Protein AF-A0A7S0FAQ4-F1 (afdb_monomer_lite)

Foldseek 3Di:
DAADEQDPDPPDDFAFFKAFLQAWTAGPPDGHIYGQWDQDPVGIDGSDDDDDDFDDALDPHHDPDADWFKKFFAQQVWWFFFLAPDPPGDTQGTGHHRDIFTFGMTTSQAWTQGPPSSGITHQADPQQGGRIHGPPDPPDDCPVVVVVVSVVSNVPHD

Secondary structure (DSSP, 8-state):
--B-PPPSSTT----EEEEETTSEEEESSSS-EEESEEEETTEEEES----SPPP--S--PPPSS-SPEEEEE--TT-EEEESSSSTTSPEEEEE-TT-EEEEEEEETTSEEEEGGG--EEESEETTTEE-EE----TTSS-HHHHHHHHHHHTTS--

Radius of gyration: 16.44 Å; chains: 1; bounding box: 42×38×45 Å

Sequence (158 aa):
GQRVRPPEHRGATVVAEAETFDGWVRLAHEPGWMLRVWQKKEGPEALLAPQGDMEKLATVELSDTPGPRRFEVVSRSGVEVRAAPCASAKVRGRRDFGEGIFAESQTYDGWVRLVGGEGWVSSYSPQEGPLLLSPLFEQRGGWREQRALAMSALRSGP

Organism: NCBI:txid73915

Structure (mmCIF, N/CA/C/O backbone):
data_AF-A0A7S0FAQ4-F1
#
_entry.id   AF-A0A7S0FAQ4-F1
#
loop_
_atom_site.group_PDB
_atom_site.id
_atom_site.type_symbol
_atom_site.label_atom_id
_atom_site.label_alt_id
_atom_site.label_comp_id
_atom_site.label_asym_id
_atom_site.label_entity_id
_atom_site.label_seq_id
_atom_site.pdbx_PDB_ins_code
_atom_site.Cartn_x
_atom_site.Cartn_y
_atom_site.Cartn_z
_atom_site.occupancy
_atom_site.B_iso_or_equiv
_atom_site.auth_seq_id
_atom_site.auth_comp_id
_atom_site.auth_asym_id
_atom_site.auth_atom_id
_atom_site.pdbx_PDB_model_num
ATOM 1 N N . GLY A 1 1 ? 2.545 -16.641 -7.846 1.00 54.47 1 GLY A N 1
ATOM 2 C CA . GLY A 1 1 ? 1.898 -16.216 -9.103 1.00 54.47 1 GLY A CA 1
ATOM 3 C C . GLY A 1 1 ? 2.882 -16.358 -10.243 1.00 54.47 1 GLY A C 1
ATOM 4 O O . GLY A 1 1 ? 4.080 -16.282 -9.991 1.00 54.47 1 GLY A O 1
ATOM 5 N N . GLN A 1 2 ? 2.397 -16.601 -11.459 1.00 67.62 2 GLN A N 1
ATOM 6 C CA . GLN A 1 2 ? 3.233 -16.694 -12.657 1.00 67.62 2 GLN A CA 1
ATOM 7 C C . GLN A 1 2 ? 3.878 -15.328 -12.946 1.00 67.62 2 GLN A C 1
ATOM 9 O O . GLN A 1 2 ? 3.203 -14.300 -12.906 1.00 67.62 2 GLN A O 1
ATOM 14 N N . ARG A 1 3 ? 5.196 -15.307 -13.164 1.00 77.62 3 ARG A N 1
ATOM 15 C CA . ARG A 1 3 ? 5.940 -14.105 -13.569 1.00 77.62 3 ARG A CA 1
ATOM 16 C C . ARG A 1 3 ? 5.912 -14.032 -15.090 1.00 77.62 3 ARG A C 1
ATOM 18 O O . ARG A 1 3 ? 6.248 -15.020 -15.742 1.00 77.62 3 ARG A O 1
ATOM 25 N N . VAL A 1 4 ? 5.497 -12.898 -15.635 1.00 70.38 4 VAL A N 1
ATOM 26 C CA . VAL A 1 4 ? 5.316 -12.698 -17.076 1.00 70.38 4 VAL A CA 1
ATOM 27 C C . VAL A 1 4 ? 6.443 -11.812 -17.594 1.00 70.38 4 VAL A C 1
ATOM 29 O O . VAL A 1 4 ? 6.943 -10.934 -16.885 1.00 70.38 4 VAL A O 1
ATOM 32 N N . ARG A 1 5 ? 6.892 -12.078 -18.822 1.00 64.38 5 ARG A N 1
ATOM 33 C CA . ARG A 1 5 ? 7.852 -11.205 -19.502 1.00 64.38 5 ARG A CA 1
ATOM 34 C C . ARG A 1 5 ? 7.191 -9.849 -19.809 1.00 64.38 5 ARG A C 1
ATOM 36 O O . ARG A 1 5 ? 5.973 -9.803 -19.966 1.00 64.38 5 ARG A O 1
ATOM 43 N N . PRO A 1 6 ? 7.967 -8.754 -19.899 1.00 62.59 6 PRO A N 1
ATOM 44 C CA . PRO A 1 6 ? 7.456 -7.480 -20.400 1.00 62.59 6 PRO A CA 1
ATOM 45 C C . PRO A 1 6 ? 6.808 -7.654 -21.787 1.00 62.59 6 PRO A C 1
ATOM 47 O O . PRO A 1 6 ? 7.184 -8.592 -22.498 1.00 62.59 6 PRO A O 1
ATOM 50 N N . PRO A 1 7 ? 5.879 -6.770 -22.195 1.00 62.28 7 PRO A N 1
ATOM 51 C CA . PRO A 1 7 ? 5.237 -6.849 -23.501 1.00 62.28 7 PRO A CA 1
ATOM 52 C C . PRO A 1 7 ? 6.292 -6.844 -24.610 1.00 62.28 7 PRO A C 1
ATOM 54 O O . PRO A 1 7 ? 7.263 -6.088 -24.546 1.00 62.28 7 PRO A O 1
ATOM 57 N N . GLU A 1 8 ? 6.091 -7.657 -25.648 1.00 55.03 8 GLU A N 1
ATOM 58 C CA . GLU A 1 8 ? 7.028 -7.762 -26.779 1.00 55.03 8 GLU A CA 1
ATOM 59 C C . GLU A 1 8 ? 7.087 -6.476 -27.629 1.00 55.03 8 GLU A C 1
ATOM 61 O O . GLU A 1 8 ? 7.985 -6.306 -28.457 1.00 55.03 8 GLU A O 1
ATOM 66 N N . HIS A 1 9 ? 6.173 -5.527 -27.396 1.00 62.53 9 HIS A N 1
ATOM 67 C CA . HIS A 1 9 ? 6.084 -4.261 -28.115 1.00 62.53 9 HIS A CA 1
ATOM 68 C C . HIS A 1 9 ? 6.223 -3.064 -27.167 1.00 62.53 9 HIS A C 1
ATOM 70 O O . HIS A 1 9 ? 5.417 -2.865 -26.255 1.00 62.53 9 HIS A O 1
ATOM 76 N N . ARG A 1 10 ? 7.237 -2.222 -27.412 1.00 70.81 10 ARG A N 1
ATOM 77 C CA . ARG A 1 10 ? 7.352 -0.909 -26.760 1.00 70.81 10 ARG A CA 1
ATOM 78 C C . ARG A 1 10 ? 6.117 -0.066 -27.094 1.00 70.81 10 ARG A C 1
ATOM 80 O O . ARG A 1 10 ? 5.734 0.016 -28.256 1.00 70.81 10 ARG A O 1
ATOM 87 N N . GLY A 1 11 ? 5.540 0.579 -26.081 1.00 76.38 11 GLY A N 1
ATOM 88 C CA . GLY A 1 11 ? 4.360 1.439 -26.228 1.00 76.38 11 GLY A CA 1
ATOM 89 C C . GLY A 1 11 ? 3.013 0.743 -26.009 1.00 76.38 11 GLY A C 1
ATOM 90 O O . GLY A 1 11 ? 1.984 1.395 -26.144 1.00 76.38 11 GLY A O 1
ATOM 91 N N . ALA A 1 12 ? 2.996 -0.547 -25.656 1.00 83.69 12 ALA A N 1
ATOM 92 C CA . ALA A 1 12 ? 1.770 -1.220 -25.235 1.00 83.69 12 ALA A CA 1
ATOM 93 C C . ALA A 1 12 ? 1.288 -0.704 -23.865 1.00 83.69 12 ALA A C 1
ATOM 95 O O . ALA A 1 12 ? 2.084 -0.549 -22.937 1.00 83.69 12 ALA A O 1
ATOM 96 N N . THR A 1 13 ? -0.022 -0.488 -23.733 1.00 86.62 13 THR A N 1
ATOM 97 C CA . THR A 1 13 ? -0.674 -0.152 -22.460 1.00 86.62 13 THR A CA 1
ATOM 98 C C . THR A 1 13 ? -1.143 -1.426 -21.767 1.00 86.62 13 THR A C 1
ATOM 100 O O . THR A 1 13 ? -1.703 -2.318 -22.403 1.00 86.62 13 THR A O 1
ATOM 103 N N . VAL A 1 14 ? -0.950 -1.494 -20.450 1.00 87.62 14 VAL A N 1
ATOM 104 C CA . VAL A 1 14 ? -1.464 -2.570 -19.597 1.00 87.62 14 VAL A CA 1
ATOM 105 C C . VAL A 1 14 ? -2.336 -1.988 -18.491 1.00 87.62 14 VAL A C 1
ATOM 107 O O . VAL A 1 14 ? -2.107 -0.865 -18.044 1.00 87.62 14 VAL A O 1
ATOM 110 N N . VAL A 1 15 ? -3.325 -2.759 -18.036 1.00 89.50 15 VAL A N 1
ATOM 111 C CA . VAL A 1 15 ? -4.159 -2.392 -16.885 1.00 89.50 15 VAL A CA 1
ATOM 112 C C . VAL A 1 15 ? -3.638 -3.120 -15.656 1.00 89.50 15 VAL A C 1
ATOM 114 O O . VAL A 1 15 ? -3.585 -4.352 -15.625 1.00 89.50 15 VAL A O 1
ATOM 117 N N . ALA A 1 16 ? -3.249 -2.346 -14.651 1.00 90.06 16 ALA A N 1
ATOM 118 C CA . ALA A 1 16 ? -2.676 -2.828 -13.408 1.00 90.06 16 ALA A CA 1
ATOM 119 C C . ALA A 1 16 ? -3.664 -2.657 -12.248 1.00 90.06 16 ALA A C 1
ATOM 121 O O . ALA A 1 16 ? -4.361 -1.650 -12.178 1.00 90.06 16 ALA A O 1
ATOM 122 N N . GLU A 1 17 ? -3.712 -3.625 -11.331 1.00 91.56 17 GLU A N 1
ATOM 123 C CA . GLU A 1 17 ? -4.584 -3.560 -10.143 1.00 91.56 17 GLU A CA 1
ATOM 124 C C . GLU A 1 17 ? -3.811 -3.368 -8.834 1.00 91.56 17 GLU A C 1
ATOM 126 O O . GLU A 1 17 ? -4.325 -2.788 -7.879 1.00 91.56 17 GLU A O 1
ATOM 131 N N . ALA A 1 18 ? -2.566 -3.836 -8.783 1.00 91.12 18 ALA A N 1
ATOM 132 C CA . ALA A 1 18 ? -1.730 -3.746 -7.599 1.00 91.12 18 ALA A CA 1
ATOM 133 C C . ALA A 1 18 ? -0.251 -3.734 -7.966 1.00 91.12 18 ALA A C 1
ATOM 135 O O . ALA A 1 18 ? 0.142 -4.217 -9.028 1.00 91.12 18 ALA A O 1
ATOM 136 N N . GLU A 1 19 ? 0.572 -3.262 -7.043 1.00 91.00 19 GLU A N 1
ATOM 137 C CA . GLU A 1 19 ? 2.018 -3.366 -7.118 1.00 91.00 19 GLU A CA 1
ATOM 138 C C . GLU A 1 19 ? 2.626 -3.801 -5.786 1.00 91.00 19 GLU A C 1
ATOM 140 O O . GLU A 1 19 ? 2.159 -3.438 -4.706 1.00 91.00 19 GLU A O 1
ATOM 145 N N . THR A 1 20 ? 3.672 -4.614 -5.854 1.00 90.25 20 THR A N 1
ATOM 146 C CA . THR A 1 20 ? 4.544 -4.884 -4.717 1.00 90.25 20 THR A CA 1
ATOM 147 C C . THR A 1 20 ? 5.548 -3.752 -4.549 1.00 90.25 20 THR A C 1
ATOM 149 O O . THR A 1 20 ? 5.889 -3.020 -5.481 1.00 90.25 20 THR A O 1
ATOM 152 N N . PHE A 1 21 ? 6.087 -3.638 -3.341 1.00 87.56 21 PHE A N 1
ATOM 153 C CA . PHE A 1 21 ? 7.039 -2.583 -3.001 1.00 87.56 21 PHE A CA 1
ATOM 154 C C . PHE A 1 21 ? 8.446 -2.769 -3.590 1.00 87.56 21 PHE A C 1
ATOM 156 O O . PHE A 1 21 ? 9.247 -1.834 -3.564 1.00 87.56 21 PHE A O 1
ATOM 163 N N . ASP A 1 22 ? 8.726 -3.953 -4.136 1.00 80.62 22 ASP A N 1
ATOM 164 C CA . ASP A 1 22 ? 9.930 -4.298 -4.896 1.00 80.62 22 ASP A CA 1
ATOM 165 C C . ASP A 1 22 ? 9.720 -4.194 -6.420 1.00 80.62 22 ASP A C 1
ATOM 167 O O . ASP A 1 22 ? 10.543 -4.664 -7.203 1.00 80.62 22 ASP A O 1
ATOM 171 N N . GLY A 1 23 ? 8.632 -3.549 -6.856 1.00 84.94 23 GLY A N 1
ATOM 172 C CA . GLY A 1 23 ? 8.461 -3.121 -8.243 1.00 84.94 23 GLY A CA 1
ATOM 173 C C . GLY A 1 23 ? 7.836 -4.155 -9.171 1.00 84.94 23 GLY A C 1
ATOM 174 O O . GLY A 1 23 ? 8.022 -4.050 -10.384 1.00 84.94 23 GLY A O 1
ATOM 175 N N . TRP A 1 24 ? 7.083 -5.129 -8.656 1.00 88.25 24 TRP A N 1
ATOM 176 C CA . TRP A 1 24 ? 6.226 -5.977 -9.485 1.00 88.25 24 TRP A CA 1
ATOM 177 C C . TRP A 1 24 ? 4.813 -5.420 -9.540 1.00 88.25 24 TRP A C 1
ATOM 179 O O . TRP A 1 24 ? 4.257 -5.013 -8.533 1.00 88.25 24 TRP A O 1
ATOM 189 N N . VAL A 1 25 ? 4.203 -5.468 -10.712 1.00 90.31 25 VAL A N 1
ATOM 190 C CA . VAL A 1 25 ? 2.846 -5.009 -10.986 1.00 90.31 25 VAL A CA 1
ATOM 191 C C . VAL A 1 25 ? 1.985 -6.201 -11.358 1.00 90.31 25 VAL A C 1
ATOM 193 O O . VAL A 1 25 ? 2.372 -7.021 -12.192 1.00 90.31 25 VAL A O 1
ATOM 196 N N . ARG A 1 26 ? 0.813 -6.303 -10.742 1.00 91.38 26 ARG A N 1
ATOM 197 C CA . ARG A 1 26 ? -0.200 -7.303 -11.056 1.00 91.38 26 ARG A CA 1
ATOM 198 C C . ARG A 1 26 ? -1.160 -6.762 -12.105 1.00 91.38 26 ARG A C 1
ATOM 200 O O . ARG A 1 26 ? -1.696 -5.666 -11.949 1.00 91.38 26 ARG A O 1
ATOM 207 N N . LEU A 1 27 ? -1.390 -7.554 -13.146 1.00 90.88 27 LEU A N 1
ATOM 208 C CA . LEU A 1 27 ? -2.299 -7.212 -14.238 1.00 90.88 27 LEU A CA 1
ATOM 209 C C . LEU A 1 27 ? -3.754 -7.510 -13.836 1.00 90.88 27 LEU A C 1
ATOM 211 O O . LEU A 1 27 ? -4.022 -8.526 -13.196 1.00 90.88 27 LEU A O 1
ATOM 215 N N . ALA A 1 28 ? -4.688 -6.635 -14.216 1.00 87.50 28 ALA A N 1
ATOM 216 C CA . ALA A 1 28 ? -6.100 -6.734 -13.825 1.00 87.50 28 ALA A CA 1
ATOM 217 C C . ALA A 1 28 ? -6.878 -7.815 -14.602 1.00 87.50 28 ALA A C 1
ATOM 219 O O . ALA A 1 28 ? -7.790 -8.446 -14.071 1.00 87.50 28 ALA A O 1
ATOM 220 N N . HIS A 1 29 ? -6.531 -8.034 -15.874 1.00 83.31 29 HIS A N 1
ATOM 221 C CA . HIS A 1 29 ? -7.268 -8.937 -16.774 1.00 83.31 29 HIS A CA 1
ATOM 222 C C . HIS A 1 29 ? -6.503 -10.209 -17.134 1.00 83.31 29 HIS A C 1
ATOM 224 O O . HIS A 1 29 ? -7.071 -11.130 -17.716 1.00 83.31 29 HIS A O 1
ATOM 230 N N . GLU A 1 30 ? -5.225 -10.275 -16.769 1.00 80.69 30 GLU A N 1
ATOM 231 C CA . GLU A 1 30 ? -4.354 -11.393 -17.093 1.00 80.69 30 GLU A CA 1
ATOM 232 C C . GLU A 1 30 ? -3.707 -11.933 -15.817 1.00 80.69 30 GLU A C 1
ATOM 234 O O . GLU A 1 30 ? -3.218 -11.162 -14.987 1.00 80.69 30 GLU A O 1
ATOM 239 N N . PRO A 1 31 ? -3.676 -13.260 -15.623 1.00 79.88 31 PRO A N 1
ATOM 240 C CA . PRO A 1 31 ? -2.968 -13.831 -14.495 1.00 79.88 31 PRO A CA 1
ATOM 241 C C . PRO A 1 31 ? -1.470 -13.579 -14.667 1.00 79.88 31 PRO A C 1
ATOM 243 O O . PRO A 1 31 ? -0.818 -14.175 -15.521 1.00 79.88 31 PRO A O 1
ATOM 246 N N . GLY A 1 32 ? -0.896 -12.722 -13.827 1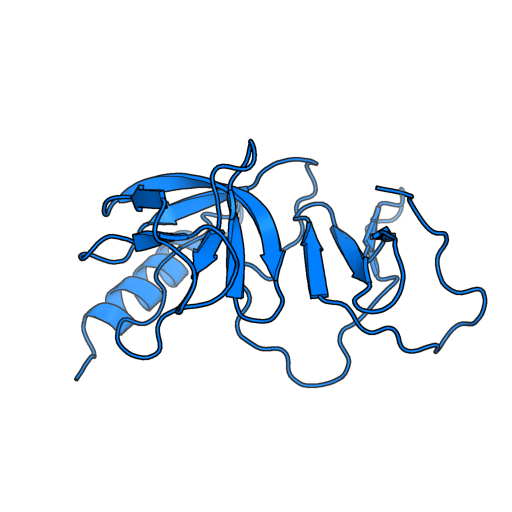.00 87.25 32 GLY A N 1
ATOM 247 C CA . GLY A 1 32 ? 0.533 -12.484 -13.915 1.00 87.25 32 GLY A CA 1
ATOM 248 C C . GLY A 1 32 ? 1.049 -11.314 -13.107 1.00 87.25 32 GLY A C 1
ATOM 249 O O . GLY A 1 32 ? 0.301 -10.438 -12.676 1.00 87.25 32 GLY A O 1
ATOM 250 N N . TRP A 1 33 ? 2.366 -11.328 -12.931 1.00 89.38 33 TRP A N 1
ATOM 251 C CA . TRP A 1 33 ? 3.139 -10.199 -12.437 1.00 89.38 33 TRP A CA 1
ATOM 252 C C . TRP A 1 33 ? 4.143 -9.765 -13.496 1.00 89.38 33 TRP A C 1
ATOM 254 O O . TRP A 1 33 ? 4.838 -10.608 -14.067 1.00 89.38 33 TRP A O 1
ATOM 264 N N . MET A 1 34 ? 4.244 -8.462 -13.711 1.00 90.00 34 MET A N 1
ATOM 265 C CA . MET A 1 34 ? 5.180 -7.820 -14.622 1.00 90.00 34 MET A CA 1
ATOM 266 C C . MET A 1 34 ? 6.093 -6.885 -13.839 1.00 90.00 34 MET A C 1
ATOM 268 O O . MET A 1 34 ? 5.666 -6.257 -12.879 1.00 90.00 34 MET A O 1
ATOM 272 N N . LEU A 1 35 ? 7.357 -6.781 -14.230 1.00 88.12 35 LEU A N 1
ATOM 273 C CA . LEU A 1 35 ? 8.288 -5.885 -13.558 1.00 88.12 35 LEU A CA 1
ATOM 274 C C . LEU A 1 35 ? 8.054 -4.436 -14.023 1.00 88.12 35 LEU A C 1
ATOM 276 O O . LEU A 1 35 ? 8.088 -4.164 -15.221 1.00 88.12 35 LEU A O 1
ATOM 280 N N . ARG A 1 36 ? 7.828 -3.511 -13.085 1.00 85.44 36 ARG A 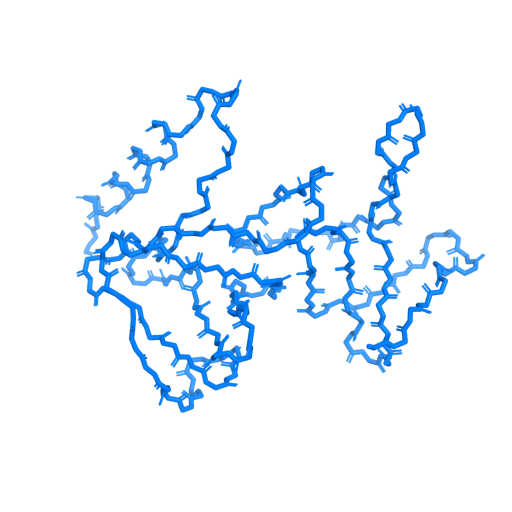N 1
ATOM 281 C CA . ARG A 1 36 ? 7.717 -2.061 -13.331 1.00 85.44 36 ARG A CA 1
ATOM 282 C C . ARG A 1 36 ? 9.079 -1.403 -13.427 1.00 85.44 36 ARG A C 1
ATOM 284 O O . ARG A 1 36 ? 9.248 -0.505 -14.244 1.00 85.44 36 ARG A O 1
ATOM 291 N N . VAL A 1 37 ? 10.032 -1.832 -12.603 1.00 81.94 37 VAL A N 1
ATOM 292 C CA . VAL A 1 37 ? 11.398 -1.298 -12.592 1.00 81.94 37 VAL A CA 1
ATOM 293 C C . VAL A 1 37 ? 12.403 -2.431 -12.594 1.00 81.94 37 VAL A C 1
ATOM 295 O O . VAL A 1 37 ? 12.385 -3.303 -11.729 1.00 81.94 37 VAL A O 1
ATOM 298 N N . TRP A 1 38 ? 13.307 -2.395 -13.563 1.00 80.88 38 TRP A N 1
ATOM 299 C CA . TRP A 1 38 ? 14.442 -3.293 -13.631 1.00 80.88 38 TRP A CA 1
ATOM 300 C C . TRP A 1 38 ? 15.651 -2.656 -12.957 1.00 80.88 38 TRP A C 1
ATOM 302 O O . TRP A 1 38 ? 16.195 -1.667 -13.434 1.00 80.88 38 TRP A O 1
ATOM 312 N N . GLN A 1 39 ? 16.115 -3.269 -11.872 1.00 78.56 39 GLN A N 1
ATOM 313 C CA . GLN A 1 39 ? 17.403 -2.950 -11.263 1.00 78.56 39 GLN A CA 1
ATOM 314 C C . GLN A 1 39 ? 18.562 -3.488 -12.124 1.00 78.56 39 GLN A C 1
ATOM 316 O O . GLN A 1 39 ? 18.828 -4.694 -12.136 1.00 78.56 39 GLN A O 1
ATOM 321 N N . LYS A 1 40 ? 19.231 -2.609 -12.880 1.00 80.00 40 LYS A N 1
ATOM 322 C CA . LYS A 1 40 ? 20.447 -2.923 -13.650 1.00 80.00 40 LYS A CA 1
ATOM 323 C C . LYS A 1 40 ? 21.693 -2.432 -12.909 1.00 80.00 40 LYS A C 1
ATOM 325 O O . LYS A 1 40 ? 21.595 -1.678 -11.946 1.00 80.00 40 LYS A O 1
ATOM 330 N N . LYS A 1 41 ? 22.885 -2.842 -13.363 1.00 80.44 41 LYS A N 1
ATOM 331 C CA . LYS A 1 41 ? 24.158 -2.372 -12.778 1.00 80.44 41 LYS A CA 1
ATOM 332 C C . LYS A 1 41 ? 24.330 -0.857 -12.920 1.00 80.44 41 LYS A C 1
ATOM 334 O O . LYS A 1 41 ? 24.945 -0.232 -12.067 1.00 80.44 41 LYS A O 1
ATOM 339 N N . GLU A 1 42 ? 23.784 -0.292 -13.991 1.00 85.25 42 GLU A N 1
ATOM 340 C CA . GLU A 1 42 ? 23.845 1.126 -14.345 1.00 85.25 42 GLU A CA 1
ATOM 341 C C . GLU A 1 42 ? 22.788 1.971 -13.609 1.00 85.25 42 GLU A C 1
ATOM 343 O O . GLU A 1 42 ? 22.806 3.196 -13.709 1.00 85.25 42 GLU A O 1
ATOM 348 N N . GLY A 1 43 ? 21.878 1.325 -12.872 1.00 74.62 43 GLY A N 1
ATOM 349 C CA . GLY A 1 43 ? 20.782 1.955 -12.142 1.00 74.62 43 GLY A CA 1
ATOM 350 C C . GLY A 1 43 ? 19.409 1.353 -12.467 1.00 74.62 43 GLY A C 1
ATOM 351 O O . GLY A 1 43 ? 19.298 0.435 -13.288 1.00 74.62 43 GLY A O 1
ATOM 352 N N . PRO A 1 44 ? 18.346 1.849 -11.812 1.00 77.88 44 PRO A N 1
ATOM 353 C CA . PRO A 1 44 ? 16.980 1.421 -12.083 1.00 77.88 44 PRO A CA 1
ATOM 354 C C . PRO A 1 44 ? 16.500 1.918 -13.455 1.00 77.88 44 PRO A C 1
ATOM 356 O O . PRO A 1 44 ? 16.593 3.102 -13.772 1.00 77.88 44 PRO A O 1
ATOM 359 N N . GLU A 1 45 ? 15.923 1.023 -14.254 1.00 82.94 45 GLU A N 1
ATOM 360 C CA . GLU A 1 45 ? 15.224 1.343 -15.500 1.00 82.94 45 GLU A CA 1
ATOM 361 C C . GLU A 1 45 ? 13.721 1.115 -15.323 1.00 82.94 45 GLU A C 1
ATOM 363 O O . GLU A 1 45 ? 13.282 0.003 -15.022 1.00 82.94 45 GLU A O 1
ATOM 368 N N . ALA A 1 46 ? 12.914 2.156 -15.535 1.00 82.56 46 ALA A N 1
ATOM 369 C CA . ALA A 1 46 ? 11.463 2.019 -15.555 1.00 82.56 46 ALA A CA 1
ATOM 370 C C . ALA A 1 46 ? 11.007 1.301 -16.837 1.00 82.56 46 ALA A C 1
ATOM 372 O O . ALA A 1 46 ? 11.219 1.787 -17.945 1.00 82.56 46 ALA A O 1
ATOM 373 N N . LEU A 1 47 ? 10.363 0.147 -16.669 1.00 85.25 47 LEU A N 1
ATOM 374 C CA . LEU A 1 47 ? 9.727 -0.635 -17.731 1.00 85.25 47 LEU A CA 1
ATOM 375 C C . LEU A 1 47 ? 8.260 -0.247 -17.927 1.00 85.25 47 LEU A C 1
ATOM 377 O O . LEU A 1 47 ? 7.744 -0.338 -19.037 1.00 85.25 47 LEU A O 1
ATOM 381 N N . LEU A 1 48 ? 7.602 0.187 -16.850 1.00 84.94 48 LEU A N 1
ATOM 382 C CA . LEU A 1 48 ? 6.240 0.702 -16.869 1.00 84.94 48 LEU A CA 1
ATOM 383 C C . LEU A 1 48 ? 6.219 2.096 -16.246 1.00 84.94 48 LEU A C 1
ATOM 385 O O . LEU A 1 48 ? 6.806 2.332 -15.186 1.00 84.94 48 LEU A O 1
ATOM 389 N N . ALA A 1 49 ? 5.499 3.000 -16.896 1.00 83.06 49 ALA A N 1
ATOM 390 C CA . ALA A 1 49 ? 5.187 4.319 -16.378 1.00 83.06 49 ALA A CA 1
ATOM 391 C C . ALA A 1 49 ? 3.663 4.473 -16.316 1.00 83.06 49 ALA A C 1
ATOM 393 O O . ALA A 1 49 ? 2.966 3.943 -17.186 1.00 83.06 49 ALA A O 1
ATOM 394 N N . PRO A 1 50 ? 3.134 5.169 -15.300 1.00 83.19 50 PRO A N 1
ATOM 395 C CA . PRO A 1 50 ? 1.712 5.446 -15.253 1.00 83.19 50 PRO A CA 1
ATOM 396 C C . PRO A 1 50 ? 1.281 6.344 -16.404 1.00 83.19 50 PRO A C 1
ATOM 398 O O . PRO A 1 50 ? 2.011 7.243 -16.823 1.00 83.19 50 PRO A O 1
ATOM 401 N N . GLN A 1 51 ? 0.074 6.091 -16.898 1.00 84.00 51 GLN A N 1
ATOM 402 C CA . GLN A 1 51 ? -0.552 6.895 -17.932 1.00 84.00 51 GLN A CA 1
ATOM 403 C C . GLN A 1 51 ? -1.596 7.811 -17.281 1.00 84.00 51 GLN A C 1
ATOM 405 O O . GLN A 1 51 ? -2.653 7.342 -16.873 1.00 84.00 51 GLN A O 1
ATOM 410 N N . GLY A 1 52 ? -1.297 9.111 -17.207 1.00 79.50 52 GLY A N 1
ATOM 411 C CA . GLY A 1 52 ? -2.172 10.124 -16.606 1.00 79.50 52 GLY A CA 1
ATOM 412 C C . GLY A 1 52 ? -1.918 10.366 -15.116 1.00 79.50 52 GLY A C 1
ATOM 413 O O . GLY A 1 52 ? -0.889 9.957 -14.573 1.00 79.50 52 GLY A O 1
ATOM 414 N N . ASP A 1 53 ? -2.861 11.059 -14.478 1.00 71.94 53 ASP A N 1
ATOM 415 C CA . ASP A 1 53 ? -2.813 11.344 -13.046 1.00 71.94 53 ASP A CA 1
ATOM 416 C C . ASP A 1 53 ? -3.122 10.075 -12.246 1.00 71.94 53 ASP A C 1
ATOM 418 O O . ASP A 1 53 ? -4.094 9.369 -12.516 1.00 71.94 53 ASP A O 1
ATOM 422 N N . MET A 1 54 ? -2.280 9.781 -11.258 1.00 67.56 54 MET A N 1
ATOM 423 C CA . MET A 1 54 ? -2.452 8.631 -10.375 1.00 67.56 54 MET A CA 1
ATOM 424 C C . MET A 1 54 ? -3.072 9.073 -9.051 1.00 67.56 54 MET A C 1
ATOM 426 O O . MET A 1 54 ? -2.697 10.112 -8.500 1.00 67.56 54 MET A O 1
ATOM 430 N N . GLU A 1 55 ? -3.992 8.268 -8.518 1.00 68.44 55 GLU A N 1
ATOM 431 C CA . GLU A 1 55 ? -4.493 8.459 -7.158 1.00 68.44 55 GLU A CA 1
ATOM 432 C C . GLU A 1 55 ? -3.370 8.346 -6.112 1.00 68.44 55 GLU A C 1
ATOM 434 O O . GLU A 1 55 ? -2.259 7.871 -6.373 1.00 68.44 55 GLU A O 1
ATOM 439 N N . LYS A 1 56 ? -3.648 8.829 -4.896 1.00 67.62 56 LYS A N 1
ATOM 440 C CA . LYS A 1 56 ? -2.675 8.849 -3.800 1.00 67.62 56 LYS A CA 1
ATOM 441 C C . LYS A 1 56 ? -2.377 7.428 -3.320 1.00 67.62 56 LYS A C 1
ATOM 443 O O . LYS A 1 56 ? -3.083 6.889 -2.473 1.00 67.62 56 LYS A O 1
ATOM 448 N N . LEU A 1 57 ? -1.285 6.863 -3.822 1.00 77.62 57 LEU A N 1
ATOM 449 C CA . LEU A 1 57 ? -0.719 5.615 -3.322 1.00 77.62 57 LEU A CA 1
ATOM 450 C C . LEU A 1 57 ? -0.264 5.736 -1.864 1.00 77.62 57 LEU A C 1
ATOM 452 O O . LEU A 1 57 ? 0.143 6.808 -1.409 1.00 77.62 57 LEU A O 1
ATOM 456 N N . ALA A 1 58 ? -0.255 4.605 -1.154 1.00 77.44 58 ALA A N 1
ATOM 457 C CA . ALA A 1 58 ? 0.264 4.529 0.211 1.00 77.44 58 ALA A CA 1
ATOM 458 C C . ALA A 1 58 ? 1.763 4.869 0.274 1.00 77.44 58 ALA A C 1
ATOM 460 O O . ALA A 1 58 ? 2.239 5.457 1.246 1.00 77.44 58 ALA A O 1
ATOM 461 N N . THR A 1 59 ? 2.508 4.520 -0.775 1.00 79.00 59 THR A N 1
ATOM 462 C CA . THR A 1 59 ? 3.838 5.057 -1.064 1.00 79.00 59 THR A CA 1
ATOM 463 C C . THR A 1 59 ? 4.109 5.011 -2.565 1.00 79.00 59 THR A C 1
ATOM 465 O O . THR A 1 59 ? 3.761 4.045 -3.232 1.00 79.00 59 THR A O 1
ATOM 468 N N . VAL A 1 60 ? 4.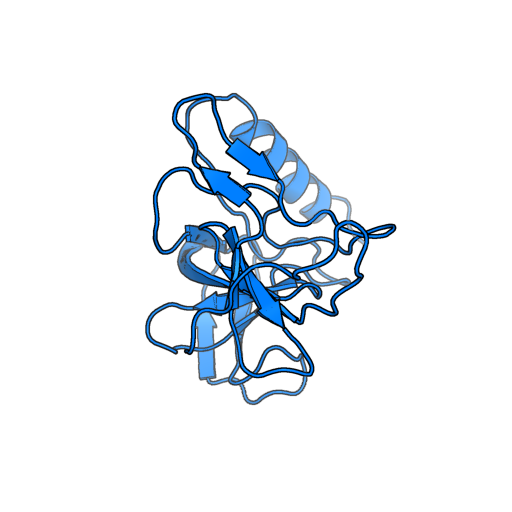731 6.052 -3.116 1.00 67.25 60 VAL A N 1
ATOM 469 C CA . VAL A 1 60 ? 5.150 6.084 -4.531 1.00 67.25 60 VAL A CA 1
ATOM 470 C C . VAL A 1 60 ? 6.574 5.560 -4.732 1.00 67.25 60 VAL A C 1
ATOM 472 O O . VAL A 1 60 ? 7.012 5.363 -5.866 1.00 67.25 60 VAL A O 1
ATOM 475 N N . GLU A 1 61 ? 7.312 5.354 -3.641 1.00 70.44 61 GLU A N 1
ATOM 476 C CA . GLU A 1 61 ? 8.725 4.999 -3.684 1.00 70.44 61 GLU A CA 1
ATOM 477 C C . GLU A 1 61 ? 8.908 3.482 -3.751 1.00 70.44 61 GLU A C 1
ATOM 479 O O . GLU A 1 61 ? 8.337 2.714 -2.969 1.00 70.44 61 GLU A O 1
ATOM 484 N N . LEU A 1 62 ? 9.785 3.039 -4.647 1.00 67.88 62 LEU A N 1
ATOM 485 C CA . LEU A 1 62 ? 10.232 1.650 -4.709 1.00 67.88 62 LEU A CA 1
ATOM 486 C C . LEU A 1 62 ? 11.369 1.415 -3.721 1.00 67.88 62 LEU A C 1
ATOM 488 O O . LEU A 1 62 ? 12.108 2.336 -3.378 1.00 67.88 62 LEU A O 1
ATOM 492 N N . SER A 1 63 ? 11.441 0.202 -3.177 1.00 67.00 63 SER A N 1
ATOM 493 C CA . SER A 1 63 ? 12.514 -0.158 -2.257 1.00 67.00 63 SER A CA 1
ATOM 494 C C . SER A 1 63 ? 13.632 -0.808 -3.049 1.00 67.00 63 SER A C 1
ATOM 496 O O . SER A 1 63 ? 13.380 -1.725 -3.827 1.00 67.00 63 SER A O 1
ATOM 498 N N . ASP A 1 64 ? 14.867 -0.382 -2.801 1.00 65.62 64 ASP A N 1
ATOM 499 C CA . ASP A 1 64 ? 16.048 -1.082 -3.316 1.00 65.62 64 ASP A CA 1
ATOM 500 C C . ASP A 1 64 ? 16.233 -2.445 -2.629 1.00 65.62 64 ASP A C 1
ATOM 502 O O . ASP A 1 64 ? 16.944 -3.318 -3.128 1.00 65.62 64 ASP A O 1
ATOM 506 N N . THR A 1 65 ? 15.570 -2.647 -1.485 1.00 65.81 65 THR A N 1
ATOM 507 C CA . THR A 1 65 ? 15.553 -3.912 -0.756 1.00 65.81 65 THR A CA 1
ATOM 508 C C . THR A 1 65 ? 14.241 -4.655 -1.002 1.00 65.81 65 THR A C 1
ATOM 510 O O . THR A 1 65 ? 13.176 -4.129 -0.669 1.00 65.81 65 THR A O 1
ATOM 513 N N . PRO A 1 66 ? 14.283 -5.890 -1.527 1.00 70.00 66 PRO A N 1
ATOM 514 C CA . PRO A 1 66 ? 13.097 -6.723 -1.641 1.00 70.00 66 PRO A CA 1
ATOM 515 C C . PRO A 1 66 ? 12.459 -6.980 -0.275 1.00 70.00 66 PRO A C 1
ATOM 517 O O . PRO A 1 66 ? 13.161 -7.252 0.701 1.00 70.00 66 PRO A O 1
ATOM 520 N N . GLY A 1 67 ? 11.129 -6.976 -0.226 1.00 80.81 67 GLY A N 1
ATOM 521 C CA . GLY A 1 67 ? 10.378 -7.438 0.936 1.00 80.81 67 GLY A CA 1
ATOM 522 C C . GLY A 1 67 ? 9.291 -6.480 1.418 1.00 80.81 67 GLY A C 1
ATOM 523 O O . GLY A 1 67 ? 8.983 -5.481 0.764 1.00 80.81 67 GLY A O 1
ATOM 524 N N . PRO A 1 68 ? 8.668 -6.815 2.561 1.00 88.50 68 PRO A N 1
ATOM 525 C CA . PRO A 1 68 ? 7.592 -6.023 3.126 1.00 88.50 68 PRO A CA 1
ATOM 526 C C . PRO A 1 68 ? 8.038 -4.621 3.528 1.00 88.50 68 PRO A C 1
ATOM 528 O O . PRO A 1 68 ? 9.124 -4.428 4.075 1.00 88.50 68 PRO A O 1
ATOM 531 N N . ARG A 1 69 ? 7.149 -3.647 3.352 1.00 88.19 69 ARG A N 1
ATOM 532 C CA . ARG A 1 69 ? 7.333 -2.291 3.860 1.00 88.19 69 ARG A CA 1
ATOM 533 C C . ARG A 1 69 ? 6.619 -2.090 5.177 1.00 88.19 69 ARG A C 1
ATOM 535 O O . ARG A 1 69 ? 5.488 -2.535 5.360 1.00 88.19 69 ARG A O 1
ATOM 542 N N . ARG A 1 70 ? 7.288 -1.368 6.074 1.00 91.19 70 ARG A N 1
ATOM 543 C CA . ARG A 1 70 ? 6.698 -0.908 7.324 1.00 91.19 70 ARG A CA 1
ATOM 544 C C . ARG A 1 70 ? 5.875 0.357 7.087 1.00 91.19 70 ARG A C 1
ATOM 546 O O . ARG A 1 70 ? 6.301 1.250 6.355 1.00 91.19 70 ARG A O 1
ATOM 553 N N . PHE A 1 71 ? 4.738 0.434 7.762 1.00 92.88 71 PHE A N 1
ATOM 554 C CA . PHE A 1 71 ? 3.904 1.620 7.898 1.00 92.88 71 PHE A CA 1
ATOM 555 C C . PHE A 1 71 ? 3.616 1.869 9.385 1.00 92.88 71 PHE A C 1
ATOM 557 O O . PHE A 1 71 ? 3.567 0.924 10.168 1.00 92.88 71 PHE A O 1
ATOM 564 N N . GLU A 1 72 ? 3.445 3.127 9.776 1.00 94.31 72 GLU A N 1
ATOM 565 C CA . GLU A 1 72 ? 2.916 3.547 11.078 1.00 94.31 72 GLU A CA 1
ATOM 566 C C . GLU A 1 72 ? 1.450 3.952 10.893 1.00 94.31 72 GLU A C 1
ATOM 568 O O . GLU A 1 72 ? 1.118 4.695 9.963 1.00 94.31 72 GLU A O 1
ATOM 573 N N . VAL A 1 73 ? 0.571 3.474 11.770 1.00 95.31 73 VAL A N 1
ATOM 574 C CA . VAL A 1 73 ? -0.822 3.922 11.820 1.00 95.31 73 VAL A CA 1
ATOM 575 C C . VAL A 1 73 ? -0.865 5.324 12.417 1.00 95.31 73 VAL A C 1
ATOM 577 O O . VAL A 1 73 ? -0.520 5.519 13.581 1.00 95.31 73 VAL A O 1
ATOM 580 N N . VAL A 1 74 ? -1.309 6.307 11.638 1.00 94.00 74 VAL A N 1
ATOM 581 C CA . VAL A 1 74 ? -1.359 7.713 12.076 1.00 94.00 74 VAL A CA 1
ATOM 582 C C . VAL A 1 74 ? -2.763 8.230 12.343 1.00 94.00 74 VAL A C 1
ATOM 584 O O . VAL A 1 74 ? -2.911 9.299 12.938 1.00 94.00 74 VAL A O 1
ATOM 587 N N . SER A 1 75 ? -3.794 7.464 11.980 1.00 93.38 75 SER A N 1
ATOM 588 C CA . SER A 1 75 ? -5.147 7.784 12.421 1.00 93.38 75 SER A CA 1
ATOM 589 C C . SER A 1 75 ? -5.277 7.597 13.930 1.00 93.38 75 SER A C 1
ATOM 591 O O . SER A 1 75 ? -4.999 6.520 14.461 1.00 93.38 75 SER A O 1
ATOM 593 N N . ARG A 1 76 ? -5.753 8.636 14.628 1.00 90.75 76 ARG A N 1
ATOM 594 C CA . ARG A 1 76 ? -6.029 8.586 16.075 1.00 90.75 76 ARG A CA 1
ATOM 595 C C . ARG A 1 76 ? -7.131 7.592 16.425 1.00 90.75 76 ARG A C 1
ATOM 597 O O . ARG A 1 76 ? -7.141 7.078 17.539 1.00 90.75 76 ARG A O 1
ATOM 604 N N . SER A 1 77 ? -8.050 7.342 15.495 1.00 94.00 77 SER A N 1
ATOM 605 C CA . SER A 1 77 ? -9.102 6.342 15.647 1.00 94.00 77 SER A CA 1
ATOM 606 C C . SER A 1 77 ? -8.583 4.923 15.361 1.00 94.00 77 SER A C 1
ATOM 608 O O . SER A 1 77 ? -9.310 3.957 15.570 1.00 94.00 77 SER A O 1
ATOM 610 N N . GLY A 1 78 ? -7.322 4.750 14.958 1.00 96.19 78 GLY A N 1
ATOM 611 C CA . GLY A 1 78 ? -6.808 3.480 14.453 1.00 96.19 78 GLY A CA 1
ATOM 612 C C . GLY A 1 78 ? -7.347 3.166 13.056 1.00 96.19 78 GLY A C 1
ATOM 613 O O . GLY A 1 78 ? -7.931 4.014 12.388 1.00 96.19 78 GLY A O 1
ATOM 614 N N . VAL A 1 79 ? -7.127 1.941 12.591 1.00 97.38 79 VAL A N 1
ATOM 615 C CA . VAL A 1 79 ? -7.555 1.493 11.259 1.00 97.38 79 VAL A CA 1
ATOM 616 C C . VAL A 1 79 ? -8.112 0.081 11.303 1.00 97.38 79 VAL A C 1
ATOM 618 O O . VAL A 1 79 ? -7.662 -0.768 12.072 1.00 97.38 79 VAL A O 1
ATOM 621 N N . GLU A 1 80 ? -9.092 -0.192 10.452 1.00 98.12 80 GLU A N 1
ATOM 622 C CA . GLU A 1 80 ? -9.661 -1.527 10.305 1.00 98.12 80 GLU A CA 1
ATOM 623 C C . GLU A 1 80 ? -8.850 -2.366 9.316 1.00 98.12 80 GLU A C 1
ATOM 625 O O . GLU A 1 80 ? -8.499 -1.915 8.226 1.00 98.12 80 GLU A O 1
ATOM 630 N N . VAL A 1 81 ? -8.616 -3.626 9.679 1.00 98.38 81 VAL A N 1
ATOM 631 C CA . VAL A 1 81 ? -8.077 -4.646 8.777 1.00 98.38 81 VAL A CA 1
ATOM 632 C C . VAL A 1 81 ? -9.247 -5.363 8.122 1.00 98.38 81 VAL A C 1
ATOM 634 O O . VAL A 1 81 ? -10.096 -5.929 8.811 1.00 98.38 81 VAL A O 1
ATOM 637 N N . ARG A 1 82 ? -9.300 -5.374 6.792 1.00 98.50 82 ARG A N 1
ATOM 638 C CA . ARG A 1 82 ? -10.418 -5.899 5.999 1.00 98.50 82 ARG A CA 1
ATOM 639 C C . ARG A 1 82 ? -10.033 -7.113 5.168 1.00 98.50 82 ARG A C 1
ATOM 641 O O . ARG A 1 82 ? -8.872 -7.342 4.846 1.00 98.50 82 ARG A O 1
ATOM 648 N N . ALA A 1 83 ? -11.026 -7.929 4.824 1.00 97.94 83 ALA A N 1
ATOM 649 C CA . ALA A 1 83 ? -10.813 -9.160 4.066 1.00 97.94 83 ALA A CA 1
ATOM 650 C C . ALA A 1 83 ? -10.464 -8.936 2.581 1.00 97.94 83 ALA A C 1
ATOM 652 O O . ALA A 1 83 ? -9.837 -9.805 1.976 1.00 97.94 83 ALA A O 1
ATOM 653 N N . ALA A 1 84 ? -10.853 -7.795 2.012 1.00 97.06 84 ALA A N 1
ATOM 654 C CA . ALA A 1 84 ? -10.603 -7.384 0.631 1.00 97.06 84 ALA A CA 1
ATOM 655 C C . ALA A 1 84 ? -10.322 -5.864 0.593 1.00 97.06 84 ALA A C 1
ATOM 657 O O . ALA A 1 84 ? -10.695 -5.185 1.558 1.00 97.06 84 ALA A O 1
ATOM 658 N N . PRO A 1 85 ? -9.686 -5.332 -0.470 1.00 95.75 85 PRO A N 1
ATOM 659 C CA . PRO A 1 85 ? -9.366 -3.910 -0.599 1.00 95.75 85 PRO A CA 1
ATOM 660 C C . PRO A 1 85 ? -10.611 -3.100 -0.993 1.00 95.75 85 PRO A C 1
ATOM 662 O O . PRO A 1 85 ? -10.712 -2.561 -2.085 1.00 95.75 85 PRO A O 1
ATOM 665 N N . CYS A 1 86 ? -11.629 -3.092 -0.132 1.00 94.88 86 CYS A N 1
ATOM 666 C CA . CYS A 1 86 ? -12.802 -2.244 -0.302 1.00 94.88 86 CYS A CA 1
ATOM 667 C C . CYS A 1 86 ? -13.482 -1.950 1.041 1.00 94.88 86 CYS A C 1
ATOM 669 O O . CYS A 1 86 ? -13.467 -2.758 1.975 1.00 94.88 86 CYS A O 1
ATOM 671 N N . ALA A 1 87 ? -14.131 -0.787 1.137 1.00 92.69 87 ALA A N 1
ATOM 672 C CA . ALA A 1 87 ? -14.743 -0.297 2.375 1.00 92.69 87 ALA A CA 1
ATOM 673 C C . ALA A 1 87 ? -15.958 -1.120 2.848 1.00 92.69 87 ALA A C 1
ATOM 675 O O . ALA A 1 87 ? -16.371 -1.018 4.001 1.00 92.69 87 ALA A O 1
ATOM 676 N N . SER A 1 88 ? -16.539 -1.953 1.985 1.00 96.12 88 SER A N 1
ATOM 677 C CA . SER A 1 88 ? -17.653 -2.849 2.323 1.00 96.12 88 SER A CA 1
ATOM 678 C C . SER A 1 88 ? -17.203 -4.258 2.729 1.00 96.12 88 SER A C 1
ATOM 680 O O . SER A 1 88 ? -18.023 -5.059 3.176 1.00 96.12 88 SER A O 1
ATOM 682 N N . ALA A 1 89 ? -15.911 -4.585 2.611 1.00 97.31 89 ALA A N 1
ATOM 683 C CA . ALA A 1 89 ? -15.400 -5.904 2.967 1.00 97.31 89 ALA A CA 1
ATOM 684 C C . ALA A 1 89 ? -15.466 -6.166 4.476 1.00 97.31 89 ALA A C 1
ATOM 686 O O . ALA A 1 89 ? -15.241 -5.269 5.289 1.00 97.31 89 ALA A O 1
ATOM 687 N N . LYS A 1 90 ? -15.684 -7.432 4.854 1.00 98.00 90 LYS A N 1
ATOM 688 C CA . LYS A 1 90 ? -15.707 -7.877 6.255 1.00 98.00 90 LYS A CA 1
ATOM 689 C C . LYS A 1 90 ? -14.449 -7.424 7.010 1.00 98.00 90 LYS A C 1
ATOM 691 O O . LYS A 1 90 ? -13.330 -7.704 6.571 1.00 98.00 90 LYS A O 1
ATOM 696 N N . VAL A 1 91 ? -14.649 -6.807 8.173 1.00 98.38 91 VAL A N 1
ATOM 697 C CA . VAL A 1 91 ? -13.577 -6.468 9.117 1.00 98.38 91 VAL A CA 1
ATOM 698 C C . VAL A 1 91 ? -13.050 -7.751 9.767 1.00 98.38 91 VAL A C 1
ATOM 700 O O . VAL A 1 91 ? -13.814 -8.581 10.263 1.00 98.38 91 VAL A O 1
ATOM 703 N N . ARG A 1 92 ? -11.732 -7.935 9.713 1.00 98.06 92 ARG A N 1
ATOM 704 C CA . ARG A 1 92 ? -10.983 -9.045 10.318 1.00 98.06 92 ARG A CA 1
ATOM 705 C C . ARG A 1 92 ? -10.311 -8.654 11.628 1.00 98.06 92 ARG A C 1
ATOM 707 O O . ARG A 1 92 ? -10.038 -9.524 12.445 1.00 98.06 92 ARG A O 1
ATOM 714 N N . GLY A 1 93 ? -10.039 -7.368 11.817 1.00 97.81 93 GLY A N 1
ATOM 715 C CA . GLY A 1 93 ? -9.372 -6.859 13.004 1.00 97.81 93 GLY A CA 1
ATOM 716 C C . GLY A 1 93 ? -9.177 -5.353 12.940 1.00 97.81 93 GLY A C 1
ATOM 717 O O . GLY A 1 93 ? -9.735 -4.677 12.075 1.00 97.81 93 GLY A O 1
ATOM 718 N N . ARG A 1 94 ? -8.359 -4.842 13.855 1.00 97.94 94 ARG A N 1
ATOM 719 C CA . ARG A 1 94 ? -8.023 -3.425 13.980 1.00 97.94 94 ARG A CA 1
ATOM 720 C C . ARG A 1 94 ? -6.534 -3.272 14.276 1.00 97.94 94 ARG A C 1
ATOM 722 O O . ARG A 1 94 ? -5.904 -4.215 14.763 1.00 97.94 94 ARG A O 1
ATOM 729 N N . ARG A 1 95 ? -5.987 -2.114 13.932 1.00 97.94 95 ARG A N 1
ATOM 730 C CA . ARG A 1 95 ? -4.646 -1.664 14.305 1.00 97.94 95 ARG A CA 1
ATOM 731 C C . ARG A 1 95 ? -4.764 -0.303 14.968 1.00 97.94 95 ARG A C 1
ATOM 733 O O . ARG A 1 95 ? -5.557 0.530 14.517 1.00 97.94 95 ARG A O 1
ATOM 740 N N . ASP A 1 96 ? -4.016 -0.102 16.036 1.00 98.00 96 ASP A N 1
ATOM 741 C CA . ASP A 1 96 ? -4.144 1.086 16.874 1.00 98.00 96 ASP A CA 1
ATOM 742 C C . ASP A 1 96 ? -3.194 2.203 16.428 1.00 98.00 96 ASP A C 1
ATOM 744 O O . ASP A 1 96 ? -2.215 1.980 15.718 1.00 98.00 96 ASP A O 1
ATOM 748 N N . PHE A 1 97 ? -3.489 3.436 16.839 1.00 95.88 97 PHE A N 1
ATOM 749 C CA . PHE A 1 97 ? -2.624 4.586 16.575 1.00 95.88 97 PHE A CA 1
ATOM 750 C C . PHE A 1 97 ? -1.189 4.345 17.076 1.00 95.88 97 PHE A C 1
ATOM 752 O O . PHE A 1 97 ? -0.979 3.936 18.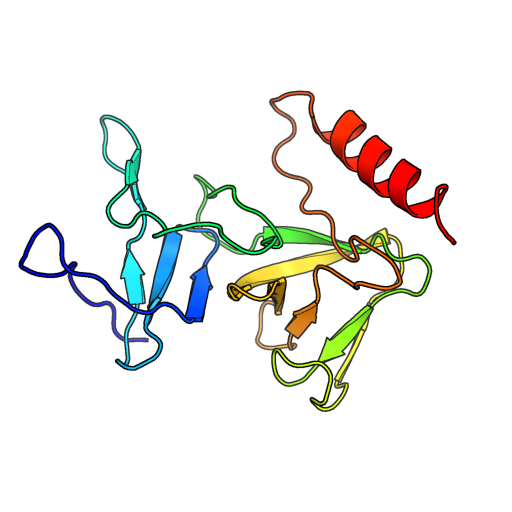218 1.00 95.88 97 PHE A O 1
ATOM 759 N N . GLY A 1 98 ? -0.201 4.651 16.234 1.00 93.50 98 GLY A N 1
ATOM 760 C CA . GLY A 1 98 ? 1.224 4.443 16.499 1.00 93.50 98 GLY A CA 1
ATOM 761 C C . GLY A 1 98 ? 1.706 3.008 16.263 1.00 93.50 98 GLY A C 1
ATOM 762 O O . GLY A 1 98 ? 2.909 2.751 16.349 1.00 93.50 98 GLY A O 1
ATOM 763 N N . GLU A 1 99 ? 0.810 2.067 15.949 1.00 96.25 99 GLU A N 1
ATOM 764 C CA . GLU A 1 99 ? 1.193 0.691 15.653 1.00 96.25 99 GLU A CA 1
ATOM 765 C C . GLU A 1 99 ? 1.976 0.607 14.334 1.00 96.25 99 GLU A C 1
ATOM 767 O O . GLU A 1 99 ? 1.657 1.267 13.342 1.00 96.25 99 GLU A O 1
ATOM 772 N N . GLY A 1 100 ? 3.024 -0.222 14.328 1.00 94.88 100 GLY A N 1
ATOM 773 C CA . GLY A 1 100 ? 3.785 -0.543 13.127 1.00 94.88 100 GLY A CA 1
ATOM 774 C C . GLY A 1 100 ? 3.209 -1.768 12.423 1.00 94.88 100 GLY A C 1
ATOM 775 O O . GLY A 1 100 ? 3.183 -2.844 13.011 1.00 94.88 100 GLY A O 1
ATOM 776 N N . ILE A 1 101 ? 2.824 -1.631 11.156 1.00 95.56 101 ILE A N 1
ATOM 777 C CA . ILE A 1 101 ? 2.316 -2.730 10.325 1.00 95.56 101 ILE A CA 1
ATOM 778 C C . ILE A 1 101 ? 3.258 -3.006 9.157 1.00 95.56 101 ILE A C 1
ATOM 780 O O . ILE A 1 101 ? 3.939 -2.102 8.675 1.00 95.56 101 ILE A O 1
ATOM 784 N N . PHE A 1 102 ? 3.287 -4.251 8.683 1.00 94.75 102 PHE A N 1
ATOM 785 C CA . PHE A 1 102 ? 4.074 -4.649 7.518 1.00 94.75 102 PHE A CA 1
ATOM 786 C C . PHE A 1 102 ? 3.153 -5.041 6.369 1.00 94.75 102 PHE A C 1
ATOM 788 O O . PHE A 1 102 ? 2.244 -5.855 6.544 1.00 94.75 102 PHE A O 1
ATOM 795 N N . ALA A 1 103 ? 3.412 -4.487 5.190 1.00 94.81 103 ALA A N 1
ATOM 796 C CA . ALA A 1 103 ? 2.649 -4.751 3.982 1.00 94.81 103 ALA A CA 1
ATOM 797 C C . ALA A 1 103 ? 3.553 -5.246 2.851 1.00 94.81 103 ALA A C 1
ATOM 799 O O . ALA A 1 103 ? 4.711 -4.854 2.754 1.00 94.81 103 ALA A O 1
ATOM 800 N N . GLU A 1 104 ? 3.019 -6.090 1.975 1.00 92.50 104 GLU A N 1
ATOM 801 C CA . GLU A 1 104 ? 3.749 -6.693 0.847 1.00 92.50 104 GLU A CA 1
ATOM 802 C C . GLU A 1 104 ? 3.387 -6.084 -0.515 1.00 92.50 104 GLU A C 1
ATOM 804 O O . GLU A 1 104 ? 4.160 -6.176 -1.467 1.00 92.50 104 GLU A O 1
ATOM 809 N N . SER A 1 105 ? 2.215 -5.459 -0.619 1.00 92.75 105 SER A N 1
ATOM 810 C CA . SER A 1 105 ? 1.746 -4.798 -1.838 1.00 92.75 105 SER A CA 1
ATOM 811 C C . SER A 1 105 ? 0.750 -3.696 -1.517 1.00 92.75 105 SER A C 1
ATOM 813 O O . SER A 1 105 ? 0.251 -3.605 -0.392 1.00 92.75 105 SER A O 1
ATOM 815 N N . GLN A 1 106 ? 0.457 -2.882 -2.520 1.00 93.94 106 GLN A N 1
ATOM 816 C CA . GLN A 1 106 ? -0.597 -1.885 -2.496 1.00 93.94 106 GLN A CA 1
ATOM 817 C C . GLN A 1 106 ? -1.412 -1.921 -3.789 1.00 93.94 106 GLN A C 1
ATOM 819 O O . GLN A 1 106 ? -0.909 -2.337 -4.832 1.00 93.94 106 GLN A O 1
ATOM 824 N N . THR A 1 107 ? -2.660 -1.487 -3.726 1.00 93.00 107 THR A N 1
ATOM 825 C CA . THR A 1 107 ? -3.505 -1.232 -4.893 1.00 93.00 107 THR A CA 1
ATOM 826 C C . THR A 1 107 ? -3.420 0.234 -5.312 1.00 93.00 107 THR A C 1
ATOM 828 O O . THR A 1 107 ? -2.965 1.092 -4.549 1.00 93.00 107 THR A O 1
ATOM 831 N N . TYR A 1 108 ? -3.872 0.531 -6.532 1.00 88.69 108 TYR A N 1
ATOM 832 C CA . TYR A 1 108 ? -3.865 1.898 -7.063 1.00 88.69 108 TYR A CA 1
ATOM 833 C C . TYR A 1 108 ? -4.946 2.812 -6.467 1.00 88.69 108 TYR A C 1
ATOM 835 O O . TYR A 1 108 ? -4.848 4.021 -6.630 1.00 88.69 108 TYR A O 1
ATOM 843 N N . ASP A 1 109 ? -5.909 2.256 -5.727 1.00 87.31 109 ASP A N 1
ATOM 844 C CA . ASP A 1 109 ? -6.926 2.969 -4.937 1.00 87.31 109 ASP A CA 1
ATOM 845 C C . ASP A 1 109 ? -6.542 3.092 -3.444 1.00 87.31 109 ASP A C 1
ATOM 847 O O . ASP A 1 109 ? -7.379 3.372 -2.585 1.00 87.31 109 ASP A O 1
ATOM 851 N N . GLY A 1 110 ? -5.264 2.875 -3.110 1.00 90.62 110 GLY A N 1
ATOM 852 C CA . GLY A 1 110 ? -4.717 3.203 -1.792 1.00 90.62 110 GLY A CA 1
ATOM 853 C C . GLY A 1 110 ? -4.931 2.147 -0.704 1.00 90.62 110 GLY A C 1
ATOM 854 O O . GLY A 1 110 ? -4.843 2.468 0.480 1.00 90.62 110 GLY A O 1
ATOM 855 N N . TRP A 1 111 ? -5.177 0.880 -1.042 1.00 95.56 111 TRP A N 1
ATOM 856 C CA . TRP A 1 111 ? -5.164 -0.198 -0.046 1.00 95.56 111 TRP A CA 1
ATOM 857 C 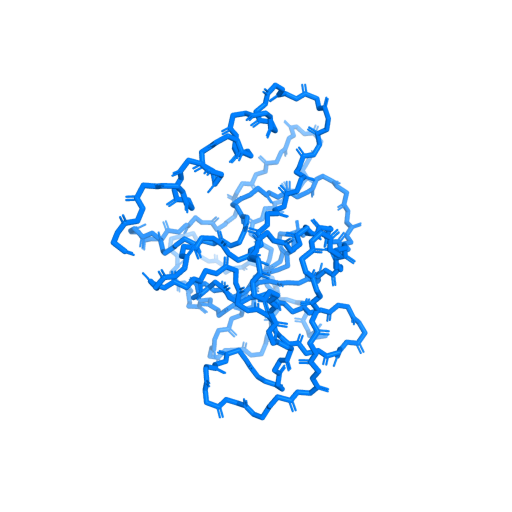C . TRP A 1 111 ? -3.792 -0.842 0.038 1.00 95.56 111 TRP A C 1
ATOM 859 O O . TRP A 1 111 ? -3.177 -1.130 -0.980 1.00 95.56 111 TRP A O 1
ATOM 869 N N . VAL A 1 112 ? -3.333 -1.156 1.247 1.00 95.94 112 VAL A N 1
ATOM 870 C CA . VAL A 1 112 ? -2.121 -1.952 1.473 1.00 95.94 112 VAL A CA 1
ATOM 871 C C . VAL A 1 112 ? -2.481 -3.356 1.937 1.00 95.94 112 VAL A C 1
ATOM 873 O O . VAL A 1 112 ? -3.337 -3.540 2.806 1.00 95.94 112 VAL A O 1
ATOM 876 N N . ARG A 1 113 ? -1.821 -4.363 1.365 1.00 96.81 113 ARG A N 1
ATOM 877 C CA . ARG A 1 113 ? -1.972 -5.768 1.749 1.00 96.81 113 ARG A CA 1
ATOM 878 C C . ARG A 1 113 ? -0.985 -6.116 2.847 1.00 96.81 113 ARG A C 1
ATOM 880 O O . ARG A 1 113 ? 0.222 -6.049 2.621 1.00 96.81 113 ARG A O 1
ATOM 887 N N . LEU A 1 114 ? -1.484 -6.541 4.000 1.00 96.88 114 LEU A N 1
ATOM 888 C CA . LEU A 1 114 ? -0.646 -6.972 5.114 1.00 96.88 114 LEU A CA 1
ATOM 889 C C . LEU A 1 114 ? 0.055 -8.302 4.811 1.00 96.88 114 LEU A C 1
ATOM 891 O O . LEU A 1 114 ? -0.503 -9.178 4.139 1.00 96.88 114 LEU A O 1
ATOM 895 N N . VAL A 1 115 ? 1.269 -8.455 5.342 1.00 95.38 115 VAL A N 1
ATOM 896 C CA . VAL A 1 115 ? 2.041 -9.704 5.256 1.00 95.38 115 VAL A CA 1
ATOM 897 C C . VAL A 1 115 ? 1.268 -10.887 5.836 1.00 95.38 115 VAL A C 1
ATOM 899 O O . VAL A 1 115 ? 0.403 -10.729 6.693 1.00 95.38 115 VAL A O 1
ATOM 902 N N . GLY A 1 116 ? 1.557 -12.097 5.354 1.00 92.69 116 GLY A N 1
ATOM 903 C CA . GLY A 1 116 ? 0.928 -13.317 5.875 1.00 92.69 116 GLY A CA 1
ATOM 904 C C . GLY A 1 116 ? -0.567 -13.450 5.555 1.00 92.69 116 GLY A C 1
ATOM 905 O O . GLY A 1 116 ? -1.223 -14.358 6.057 1.00 92.69 116 GLY A O 1
ATOM 906 N N . GLY A 1 117 ? -1.121 -12.573 4.709 1.00 91.81 117 GLY A N 1
ATOM 907 C CA . GLY A 1 117 ? -2.528 -12.627 4.312 1.00 91.81 117 GLY A CA 1
ATOM 908 C C . GLY A 1 117 ? -3.507 -12.173 5.399 1.00 91.81 117 GLY A C 1
ATOM 909 O O . GLY A 1 117 ? -4.689 -12.529 5.334 1.00 91.81 117 GLY A O 1
ATOM 910 N N . GLU A 1 118 ? -3.047 -11.380 6.372 1.00 95.81 118 GLU A N 1
ATOM 911 C CA . GLU A 1 118 ? -3.879 -10.876 7.475 1.00 95.81 118 GLU A CA 1
ATOM 912 C C . GLU A 1 118 ? -5.068 -10.044 6.973 1.00 95.81 118 GLU A C 1
ATOM 914 O O . GLU A 1 118 ? -6.180 -10.147 7.499 1.00 95.81 118 GLU A O 1
ATOM 919 N N . GLY A 1 119 ? -4.880 -9.299 5.885 1.00 97.69 119 GLY A N 1
ATOM 920 C CA . GLY A 1 119 ? -5.941 -8.549 5.230 1.00 97.69 119 GLY A CA 1
ATOM 921 C C . GLY A 1 119 ? -5.425 -7.297 4.541 1.00 97.69 119 GLY A C 1
ATOM 922 O O . GLY A 1 119 ? -4.277 -7.242 4.101 1.00 97.69 119 GLY A O 1
ATOM 923 N N . TRP A 1 120 ? -6.305 -6.310 4.451 1.00 98.25 120 TRP A N 1
ATOM 924 C CA . TRP A 1 120 ? -6.098 -5.050 3.755 1.00 98.25 120 TRP A CA 1
ATOM 925 C C . TRP A 1 120 ? -6.388 -3.880 4.679 1.00 98.25 120 TRP A C 1
ATOM 927 O O . TRP A 1 120 ? -7.320 -3.944 5.479 1.00 98.25 120 TRP A O 1
ATOM 937 N N . VAL A 1 121 ? -5.619 -2.809 4.549 1.00 97.50 121 VAL A N 1
ATOM 938 C CA . VAL A 1 121 ? -5.823 -1.561 5.289 1.00 97.50 121 VAL A CA 1
ATOM 939 C C . VAL A 1 121 ? -5.831 -0.415 4.286 1.00 97.50 121 VAL A C 1
ATOM 941 O O . VAL A 1 121 ? -4.988 -0.391 3.394 1.00 97.50 121 VAL A O 1
ATOM 944 N N . SER A 1 122 ? -6.769 0.523 4.410 1.00 95.94 122 SER A N 1
ATOM 945 C CA . SER A 1 122 ? -6.743 1.736 3.586 1.00 95.94 122 SER A CA 1
ATOM 946 C C . SER A 1 122 ? -5.641 2.674 4.077 1.00 95.94 122 SER A C 1
ATOM 948 O O . SER A 1 122 ? -5.510 2.896 5.282 1.00 95.94 122 SER A O 1
ATOM 950 N N . SER A 1 123 ? -4.857 3.249 3.169 1.00 93.69 123 SER A N 1
ATOM 951 C CA . SER A 1 123 ? -3.850 4.258 3.506 1.00 93.69 123 SER A CA 1
ATOM 952 C C . SER A 1 123 ? -4.426 5.664 3.633 1.00 93.69 123 SER A C 1
ATOM 954 O O . SER A 1 123 ? -3.757 6.543 4.178 1.00 93.69 123 SER A O 1
ATOM 956 N N . TYR A 1 124 ? -5.651 5.893 3.155 1.00 91.50 124 TYR A N 1
ATOM 957 C CA . TYR A 1 124 ? -6.288 7.206 3.130 1.00 91.50 124 TYR A CA 1
ATOM 958 C C . TYR A 1 124 ? -7.795 7.121 3.405 1.00 91.50 124 TYR A C 1
ATOM 960 O O . TYR A 1 124 ? -8.470 6.155 3.052 1.00 91.50 124 TYR A O 1
ATOM 968 N N . SER A 1 125 ? -8.324 8.164 4.032 1.00 88.38 125 SER A N 1
ATOM 969 C CA . SER A 1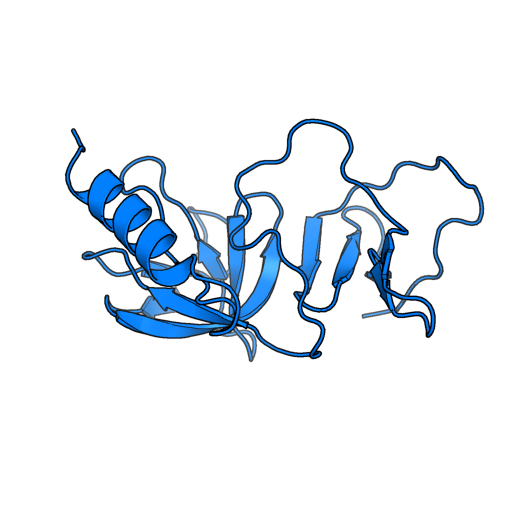 125 ? -9.745 8.405 4.245 1.00 88.38 125 SER A CA 1
ATOM 970 C C . SER A 1 125 ? -10.072 9.820 3.770 1.00 88.38 125 SER A C 1
ATOM 972 O O . SER A 1 125 ? -9.370 10.757 4.152 1.00 88.38 125 SER A O 1
ATOM 974 N N . PRO A 1 126 ? -11.137 10.029 2.980 1.00 84.88 126 PRO A N 1
ATOM 975 C CA . PRO A 1 126 ? -11.589 11.376 2.644 1.00 84.88 126 PRO A CA 1
ATOM 976 C C . PRO A 1 126 ? -11.966 12.211 3.876 1.00 84.88 126 PRO A C 1
ATOM 978 O O . PRO A 1 126 ? -11.859 13.431 3.833 1.00 84.88 126 PRO A O 1
ATOM 981 N N . GLN A 1 127 ? -12.406 11.565 4.961 1.00 85.56 127 GLN A N 1
ATOM 982 C CA . GLN A 1 127 ? -12.837 12.227 6.193 1.00 85.56 127 GLN A CA 1
ATOM 983 C C . GLN A 1 127 ? -11.668 12.505 7.146 1.00 85.56 127 GLN A C 1
ATOM 985 O O . GLN A 1 127 ? -11.617 13.561 7.761 1.00 85.56 127 GLN A O 1
ATOM 990 N N . GLU A 1 128 ? -10.730 11.563 7.273 1.00 84.06 128 GLU A N 1
ATOM 991 C CA . GLU A 1 128 ? -9.648 11.631 8.274 1.00 84.06 128 GLU A CA 1
ATOM 992 C C . GLU A 1 128 ? -8.279 11.974 7.665 1.00 84.06 128 GLU A C 1
ATOM 994 O O . GLU A 1 128 ? -7.320 12.253 8.383 1.00 84.06 128 GLU A O 1
ATOM 999 N N . GLY A 1 129 ? -8.165 11.973 6.337 1.00 88.69 129 GLY A N 1
ATOM 1000 C CA . GLY A 1 129 ? -6.905 12.160 5.633 1.00 88.69 129 GLY A CA 1
ATOM 1001 C C . GLY A 1 129 ? -6.039 10.890 5.623 1.00 88.69 129 GLY A C 1
ATOM 1002 O O . GLY A 1 129 ? -6.562 9.777 5.526 1.00 88.69 129 GLY A O 1
ATOM 1003 N N . PRO A 1 130 ? -4.700 11.023 5.652 1.00 90.31 130 PRO A N 1
ATOM 1004 C CA . PRO A 1 130 ? -3.791 9.880 5.698 1.00 90.31 130 PRO A CA 1
ATOM 1005 C C . PRO A 1 130 ? -4.038 9.014 6.937 1.00 90.31 130 PRO A C 1
ATOM 1007 O O . PRO A 1 130 ? -4.019 9.505 8.063 1.00 90.31 130 PRO A O 1
ATOM 1010 N N . LEU A 1 131 ? -4.225 7.714 6.725 1.00 93.50 131 LEU A N 1
ATOM 1011 C CA . LEU A 1 131 ? -4.407 6.724 7.788 1.00 93.50 131 LEU A CA 1
ATOM 1012 C C . LEU A 1 131 ? -3.098 6.012 8.133 1.00 93.50 131 LEU A C 1
ATOM 1014 O O . LEU A 1 131 ? -2.879 5.615 9.280 1.00 93.50 131 LEU A O 1
ATOM 1018 N N . LEU A 1 132 ? -2.223 5.880 7.136 1.00 92.88 132 LEU A N 1
ATOM 1019 C CA . LEU A 1 132 ? -0.921 5.241 7.233 1.00 92.88 132 LEU A CA 1
ATOM 1020 C C . LEU A 1 132 ? 0.168 6.208 6.781 1.00 92.88 132 LEU A C 1
ATOM 1022 O O . LEU A 1 132 ? -0.014 6.954 5.821 1.00 92.88 132 LEU A O 1
ATOM 1026 N N . LEU A 1 133 ? 1.326 6.136 7.426 1.00 88.94 133 LEU A N 1
ATOM 1027 C CA . LEU A 1 133 ? 2.561 6.704 6.900 1.00 88.94 133 LEU A CA 1
ATOM 1028 C C . LEU A 1 133 ? 3.551 5.583 6.650 1.00 88.94 133 LEU A C 1
ATOM 1030 O O . LEU A 1 133 ? 3.773 4.756 7.528 1.00 88.94 133 LEU A O 1
ATOM 1034 N N . SER A 1 134 ? 4.177 5.566 5.475 1.00 84.88 134 SER A N 1
ATOM 1035 C CA . SER A 1 134 ? 5.385 4.772 5.279 1.00 84.88 134 SER A CA 1
ATOM 1036 C C . SER A 1 134 ? 6.572 5.608 5.748 1.00 84.88 134 SER A C 1
ATOM 1038 O O . SER A 1 134 ? 6.912 6.585 5.081 1.00 84.88 134 SER A O 1
ATOM 1040 N N . PRO A 1 135 ? 7.212 5.289 6.884 1.00 67.12 135 PRO A N 1
ATOM 1041 C CA . PRO A 1 135 ? 8.509 5.863 7.189 1.00 67.12 135 PRO A CA 1
ATOM 1042 C C . PRO A 1 135 ? 9.511 5.277 6.192 1.00 67.12 135 PRO A C 1
ATOM 1044 O O . PRO A 1 135 ? 10.038 4.183 6.391 1.00 67.12 135 PRO A O 1
ATOM 1047 N N . LEU A 1 136 ? 9.749 5.961 5.080 1.00 62.16 136 LEU A N 1
ATOM 1048 C CA . LEU A 1 136 ? 10.804 5.570 4.160 1.00 62.16 136 LEU A CA 1
ATOM 1049 C C . LEU A 1 136 ? 12.124 6.201 4.594 1.00 62.16 136 LEU A C 1
ATOM 1051 O O . LEU A 1 136 ? 12.217 7.411 4.764 1.00 62.16 136 LEU A O 1
ATOM 1055 N N . PHE A 1 137 ? 13.093 5.308 4.813 1.00 49.75 137 PHE A N 1
ATOM 1056 C CA . PHE A 1 137 ? 14.540 5.486 4.932 1.00 49.75 137 PHE A CA 1
ATOM 1057 C C . PHE A 1 137 ? 15.043 6.805 5.541 1.00 49.75 137 PHE A C 1
ATOM 1059 O O . PHE A 1 137 ? 14.980 7.882 4.955 1.00 49.75 137 PHE A O 1
ATOM 1066 N N . GLU A 1 138 ? 15.714 6.654 6.681 1.00 44.78 138 GLU A N 1
ATOM 1067 C CA . GLU A 1 138 ? 16.428 7.650 7.492 1.00 44.78 138 GLU A CA 1
ATOM 1068 C C . GLU A 1 138 ? 17.476 8.522 6.752 1.00 44.78 138 GLU A C 1
ATOM 1070 O O . GLU A 1 138 ? 18.204 9.269 7.400 1.00 44.78 138 GLU A O 1
ATOM 1075 N N . GLN A 1 139 ? 17.581 8.487 5.419 1.00 45.09 139 GLN A N 1
ATOM 1076 C CA . GLN A 1 139 ? 18.675 9.128 4.682 1.00 45.09 139 GLN A CA 1
ATOM 1077 C C . GLN A 1 139 ? 18.363 10.427 3.933 1.00 45.09 139 GLN A C 1
ATOM 1079 O O . GLN A 1 139 ? 19.308 11.078 3.491 1.00 45.09 139 GLN A O 1
ATOM 1084 N N . ARG A 1 140 ? 17.114 10.894 3.808 1.00 43.72 140 ARG A N 1
ATOM 1085 C CA . ARG A 1 140 ? 16.864 12.198 3.153 1.00 43.72 140 ARG A CA 1
ATOM 1086 C C . ARG A 1 140 ? 15.763 13.018 3.808 1.00 43.72 140 ARG A C 1
ATOM 1088 O O . ARG A 1 140 ? 14.730 13.208 3.196 1.00 43.72 140 ARG A O 1
ATOM 1095 N N . GLY A 1 141 ? 15.992 13.516 5.028 1.00 47.75 141 GLY A N 1
ATOM 1096 C CA . GLY A 1 141 ? 15.413 14.764 5.581 1.00 47.75 141 GLY A CA 1
ATOM 1097 C C . GLY A 1 141 ? 13.883 14.951 5.679 1.00 47.75 141 GLY A C 1
ATOM 1098 O O . GLY A 1 141 ? 13.443 15.810 6.434 1.00 47.75 141 GLY A O 1
ATOM 1099 N N . GLY A 1 142 ? 13.063 14.156 4.993 1.00 54.09 142 GLY A N 1
ATOM 1100 C CA . GLY A 1 142 ? 11.649 14.419 4.745 1.00 54.09 142 GLY A CA 1
ATOM 1101 C C . GLY A 1 142 ? 10.704 13.794 5.761 1.00 54.09 142 GLY A C 1
ATOM 1102 O O . GLY A 1 142 ? 9.531 14.141 5.771 1.00 54.09 142 GLY A O 1
ATOM 1103 N N . TRP A 1 143 ? 11.176 12.920 6.660 1.00 56.88 143 TRP A N 1
ATOM 1104 C CA . TRP A 1 143 ? 10.291 12.266 7.635 1.00 56.88 143 TRP A CA 1
ATOM 1105 C C . TRP A 1 143 ? 9.625 13.281 8.572 1.00 56.88 143 TRP A C 1
ATOM 1107 O O . TRP A 1 143 ? 8.442 13.155 8.887 1.00 56.88 143 TRP A O 1
ATOM 1117 N N . ARG A 1 144 ? 10.371 14.311 9.005 1.00 59.38 144 ARG A N 1
ATOM 1118 C CA . ARG A 1 144 ? 9.836 15.371 9.870 1.00 59.38 144 ARG A CA 1
ATOM 1119 C C . ARG A 1 144 ? 8.799 16.195 9.130 1.00 59.38 144 ARG A C 1
ATOM 1121 O O . ARG A 1 144 ? 7.777 16.511 9.722 1.00 59.38 144 ARG A O 1
ATOM 1128 N N . GLU A 1 145 ? 9.042 16.502 7.861 1.00 63.34 145 GLU A N 1
ATOM 1129 C CA . GLU A 1 145 ? 8.125 17.275 7.022 1.00 63.34 145 GLU A CA 1
ATOM 1130 C C . GLU A 1 145 ? 6.879 16.477 6.650 1.00 63.34 145 GLU A C 1
ATOM 1132 O O . GLU A 1 145 ? 5.780 16.986 6.813 1.00 63.34 145 GLU A O 1
ATOM 1137 N N . GLN A 1 146 ? 7.002 15.213 6.246 1.00 58.28 146 GLN A N 1
ATOM 1138 C CA . GLN A 1 146 ? 5.857 14.347 5.950 1.00 58.28 146 GLN A CA 1
ATOM 1139 C C . GLN A 1 146 ? 5.019 14.073 7.199 1.00 58.28 146 GLN A C 1
ATOM 1141 O O . GLN A 1 146 ? 3.793 14.178 7.150 1.00 58.28 146 GLN A O 1
ATOM 1146 N N . ARG A 1 147 ? 5.656 13.800 8.348 1.00 64.81 147 ARG A N 1
ATOM 1147 C CA . ARG A 1 147 ? 4.945 13.683 9.627 1.00 64.81 147 ARG A CA 1
ATOM 1148 C C . ARG A 1 147 ? 4.317 15.016 10.019 1.00 64.81 147 ARG A C 1
ATOM 1150 O O . ARG A 1 147 ? 3.183 15.015 10.473 1.00 64.81 147 ARG A O 1
ATOM 1157 N N . ALA A 1 148 ? 4.995 16.148 9.831 1.00 67.19 148 ALA A N 1
ATOM 1158 C CA . ALA A 1 148 ? 4.425 17.466 10.105 1.00 67.19 148 ALA A CA 1
ATOM 1159 C C . ALA A 1 148 ? 3.244 17.787 9.181 1.00 67.19 148 ALA A C 1
ATOM 1161 O O . ALA A 1 148 ? 2.244 18.289 9.672 1.00 67.19 148 ALA A O 1
ATOM 1162 N N . LEU A 1 149 ? 3.308 17.451 7.891 1.00 64.69 149 LEU A N 1
ATOM 1163 C CA . LEU A 1 149 ? 2.221 17.623 6.925 1.00 64.69 149 LEU A CA 1
ATOM 1164 C C . LEU A 1 149 ? 1.027 16.736 7.272 1.00 64.69 149 LEU A C 1
ATOM 1166 O O . LEU A 1 149 ? -0.094 17.231 7.318 1.00 64.69 149 LEU A O 1
ATOM 1170 N N . ALA A 1 150 ? 1.257 15.461 7.592 1.00 61.44 150 ALA A N 1
ATOM 1171 C CA . ALA A 1 150 ? 0.203 14.559 8.050 1.00 61.44 150 ALA A CA 1
ATOM 1172 C C . ALA A 1 150 ? -0.424 15.054 9.363 1.00 61.44 150 ALA A C 1
ATOM 1174 O O . ALA A 1 150 ? -1.641 15.156 9.484 1.00 61.44 150 ALA A O 1
ATOM 1175 N N . MET A 1 151 ? 0.403 15.458 10.330 1.00 67.12 151 MET A N 1
ATOM 1176 C CA . MET A 1 151 ? -0.059 16.002 11.609 1.00 67.12 151 MET A CA 1
ATOM 1177 C C . MET A 1 151 ? -0.719 17.379 11.473 1.00 67.12 151 MET A C 1
ATOM 1179 O O . MET A 1 151 ? -1.567 17.715 12.294 1.00 67.12 151 MET A O 1
ATOM 1183 N N . SER A 1 152 ? -0.341 18.176 10.473 1.00 66.81 152 SER A N 1
ATOM 1184 C CA . SER A 1 152 ? -0.968 19.457 10.142 1.00 66.81 152 SER A CA 1
ATOM 1185 C C . SER A 1 152 ? -2.321 19.227 9.482 1.00 66.81 152 SER A C 1
ATOM 1187 O O . SER A 1 152 ? -3.294 19.835 9.903 1.00 66.81 152 SER A O 1
ATOM 1189 N N . ALA A 1 153 ? -2.418 18.302 8.524 1.00 61.06 153 ALA A N 1
ATOM 1190 C CA . ALA A 1 153 ? -3.683 17.917 7.902 1.00 61.06 153 ALA A CA 1
ATOM 1191 C C . ALA A 1 153 ? -4.700 17.414 8.941 1.00 61.06 153 ALA A C 1
ATOM 1193 O O . ALA A 1 153 ? -5.864 17.791 8.882 1.00 61.06 153 ALA A O 1
ATOM 1194 N N . LEU A 1 154 ? -4.244 16.671 9.958 1.00 58.03 154 LEU A N 1
ATOM 1195 C CA . LEU A 1 154 ? -5.070 16.244 11.097 1.00 58.03 154 LEU A CA 1
ATOM 1196 C C . LEU A 1 154 ? -5.502 17.392 12.035 1.00 58.03 154 LEU A C 1
ATOM 1198 O O . LEU A 1 154 ? -6.415 17.212 12.835 1.00 58.03 154 LEU A O 1
ATOM 1202 N N . ARG A 1 155 ? -4.826 18.549 12.006 1.00 60.25 155 ARG A N 1
ATOM 1203 C CA . ARG A 1 155 ? -5.133 19.727 12.846 1.00 60.25 155 ARG A CA 1
ATOM 1204 C C . ARG A 1 155 ? -5.948 20.793 12.117 1.00 60.25 155 ARG A C 1
ATOM 1206 O O . ARG A 1 155 ? -6.554 21.627 12.777 1.00 60.25 155 ARG A O 1
ATOM 1213 N N . SER A 1 156 ? -5.930 20.786 10.787 1.00 52.75 156 SER A N 1
ATOM 1214 C CA . SER A 1 156 ? -6.587 21.778 9.928 1.00 52.75 156 SER A CA 1
ATOM 1215 C C . SER A 1 156 ? -7.973 21.343 9.431 1.00 52.75 156 SER A C 1
ATOM 1217 O O . SER A 1 156 ? -8.460 21.920 8.463 1.00 52.75 156 SER A O 1
ATOM 1219 N N . GLY A 1 157 ? -8.585 20.321 10.036 1.00 36.03 157 GLY A N 1
ATOM 1220 C CA . GLY A 1 157 ? -9.862 19.776 9.567 1.00 36.03 157 GLY A CA 1
ATOM 1221 C C . GLY A 1 157 ? -11.020 20.786 9.597 1.00 36.03 157 GLY A C 1
ATOM 1222 O O . GLY A 1 157 ? -10.955 21.785 10.320 1.00 36.03 157 GLY A O 1
ATOM 1223 N N . PRO A 1 158 ? -12.106 20.521 8.857 1.00 34.00 158 PRO A N 1
ATOM 1224 C CA . PRO A 1 158 ? -13.423 20.431 9.469 1.00 34.00 158 PRO A CA 1
ATOM 1225 C C . PRO A 1 158 ? -13.565 19.155 10.316 1.00 34.00 158 PRO A C 1
ATOM 1227 O O . PRO A 1 158 ? -13.039 18.097 9.901 1.00 34.00 158 PRO A O 1
#

pLDDT: mean 81.76, std 15.01, range [34.0, 98.5]